Protein AF-A0A8T4U208-F1 (afdb_monomer_lite)

Secondary structure (DSSP, 8-state):
----------THHHHHHHHHHHHHHHHHHHHHHHHHHHHH-----PBPTTSB-SSGGGBTTS-EETTEEPPBPTT-B-SSGGGBTTS-B-TTT-BB--TT-B-SSGGGSSSS-EETTTTEE---BPTT-B-SSGGGB-TT--EEEETTEEEE-

Sequence (153 aa):
MVKKEKKDLGPRCNQVKFYLVALVLVVAVIAVFSMYLGTTYTGFTLKTPGESCFKDKQCNSGVCLNSHCTGLGLGVKCSSNTDCEIGRCSREDLICGGKFAKCSTDNECLSGDCDSKLRMCRGNLQSGAECSEDVECRAGLKCTTTTYGSYCN

Foldseek 3Di:
DDDDDDPPPDPVVVVVVVVVVVVVVVVVVVVVVCVVVVVVPPPLPQDFFQDFADALRNHPCSDQDPRTHAAPDFFAAAPALRRHNLSAAEPPSNTRDAQFAAAPALVRYPLSDQDNVSSGAAADFEFFDADDFQSNHHPPWTFDQDPVHTTTD

Radius of gyration: 32.9 Å; chains: 1; bounding box: 64×41×116 Å

pLDDT: mean 71.86, std 13.23, range [34.94, 93.56]

Structure (mmCIF, N/CA/C/O backbone):
data_AF-A0A8T4U208-F1
#
_entry.id   AF-A0A8T4U208-F1
#
loop_
_atom_site.group_PDB
_atom_site.id
_atom_site.type_symbol
_atom_site.label_atom_id
_atom_site.label_alt_id
_atom_site.label_comp_id
_atom_site.label_asym_id
_atom_site.label_entity_id
_atom_site.label_seq_id
_atom_site.pdbx_PDB_ins_code
_atom_site.Cartn_x
_atom_site.Cartn_y
_atom_site.Cartn_z
_atom_site.occupancy
_atom_site.B_iso_or_equiv
_atom_site.auth_seq_id
_atom_site.auth_comp_id
_atom_site.auth_asym_id
_atom_site.auth_atom_id
_atom_site.pdbx_PDB_model_num
ATOM 1 N N . MET A 1 1 ? -46.356 24.059 86.425 1.00 34.94 1 MET A N 1
ATOM 2 C CA . MET A 1 1 ? -46.697 24.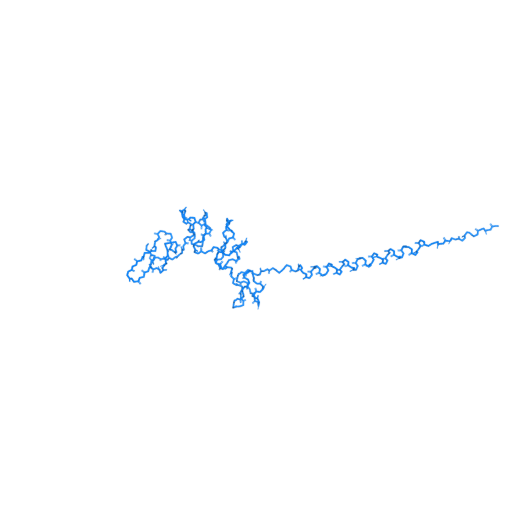597 85.089 1.00 34.94 1 MET A CA 1
ATOM 3 C C . MET A 1 1 ? -45.749 23.980 84.068 1.00 34.94 1 MET A C 1
ATOM 5 O O . MET A 1 1 ? -44.570 24.290 84.108 1.00 34.94 1 MET A O 1
ATOM 9 N N . VAL A 1 2 ? -46.223 23.069 83.212 1.00 36.88 2 VAL A N 1
ATOM 10 C CA . VAL A 1 2 ? -45.414 22.464 82.136 1.00 36.88 2 VAL A CA 1
ATOM 11 C C . VAL A 1 2 ? -46.090 22.804 80.811 1.00 36.88 2 VAL A C 1
ATOM 13 O O . VAL A 1 2 ? -47.135 22.244 80.487 1.00 36.88 2 VAL A O 1
ATOM 16 N N . LYS A 1 3 ? -45.529 23.758 80.061 1.00 41.28 3 LYS A N 1
ATOM 17 C CA . LYS A 1 3 ? -45.934 24.027 78.675 1.00 41.28 3 LYS A CA 1
ATOM 18 C C . LYS A 1 3 ? -45.245 22.994 77.779 1.00 41.28 3 LYS A C 1
ATOM 20 O O . LYS A 1 3 ? -44.036 23.052 77.594 1.00 41.28 3 LYS A O 1
ATOM 25 N N . LYS A 1 4 ? -46.010 22.037 77.246 1.00 46.81 4 LYS A N 1
ATOM 26 C CA . LYS A 1 4 ? -45.581 21.206 76.111 1.00 46.81 4 LYS A CA 1
ATOM 27 C C . LYS A 1 4 ? -45.729 22.041 74.841 1.00 46.81 4 LYS A C 1
ATOM 29 O O . LYS A 1 4 ? -46.852 22.270 74.399 1.00 46.81 4 LYS A O 1
ATOM 34 N N . GLU A 1 5 ? -44.620 22.482 74.258 1.00 44.78 5 GLU A N 1
ATOM 35 C CA . GLU A 1 5 ? -44.632 22.963 72.877 1.00 44.78 5 GLU A CA 1
ATOM 36 C C . GLU A 1 5 ? -44.817 21.772 71.932 1.00 44.78 5 GLU A C 1
ATOM 38 O O . GLU A 1 5 ? -44.011 20.838 71.900 1.00 44.78 5 GLU A O 1
ATOM 43 N N . LYS A 1 6 ? -45.921 21.788 71.181 1.00 46.22 6 LYS A N 1
ATOM 44 C CA . LYS A 1 6 ? -46.126 20.905 70.036 1.00 46.22 6 LYS A CA 1
ATOM 45 C C . LYS A 1 6 ? -45.179 21.365 68.930 1.00 46.22 6 LYS A C 1
ATOM 47 O O . LYS A 1 6 ? -45.269 22.492 68.460 1.00 46.22 6 LYS A O 1
ATOM 52 N N . LYS A 1 7 ? -44.260 20.489 68.530 1.00 43.25 7 LYS A N 1
ATOM 53 C CA . LYS A 1 7 ? -43.375 20.707 67.385 1.00 43.25 7 LYS A CA 1
ATOM 54 C C . LYS A 1 7 ? -44.188 20.434 66.117 1.00 43.25 7 LYS A C 1
ATOM 56 O O . LYS A 1 7 ? -44.291 19.287 65.688 1.00 43.25 7 LYS A O 1
ATOM 61 N N . ASP A 1 8 ? -44.811 21.472 65.567 1.00 44.38 8 ASP A N 1
ATOM 62 C CA . ASP A 1 8 ? -45.449 21.427 64.251 1.00 44.38 8 ASP A CA 1
ATOM 63 C C . ASP A 1 8 ? -44.380 21.166 63.181 1.00 44.38 8 ASP A C 1
ATOM 65 O O . ASP A 1 8 ? -43.653 22.055 62.730 1.00 44.38 8 ASP A O 1
ATOM 69 N N . LEU A 1 9 ? -44.243 19.894 62.804 1.00 44.94 9 LEU A N 1
ATOM 70 C CA . LEU A 1 9 ? -43.385 19.443 61.717 1.00 44.94 9 LEU A CA 1
ATOM 71 C C . LEU A 1 9 ? -44.090 19.771 60.391 1.00 44.94 9 LEU A C 1
ATOM 73 O O . LEU A 1 9 ? -44.759 18.938 59.787 1.00 44.94 9 LEU A O 1
ATOM 77 N N . GLY A 1 10 ? -43.986 21.039 59.991 1.00 47.38 10 GLY A N 1
ATOM 78 C CA . GLY A 1 10 ? -44.601 21.587 58.785 1.00 47.38 10 GLY A CA 1
ATOM 79 C C . GLY A 1 10 ? -44.133 20.944 57.460 1.00 47.38 10 GLY A C 1
ATOM 80 O O . GLY A 1 10 ? -43.248 20.082 57.440 1.00 47.38 10 GLY A O 1
ATOM 81 N N . PRO A 1 11 ? -44.672 21.410 56.313 1.00 49.06 11 PRO A N 1
ATOM 82 C CA . PRO A 1 11 ? -44.645 20.767 54.980 1.00 49.06 11 PRO A CA 1
ATOM 83 C C . PRO A 1 11 ? -43.254 20.525 54.355 1.00 49.06 11 PRO A C 1
ATOM 85 O O . PRO A 1 11 ? -43.134 19.959 53.268 1.00 49.06 11 PRO A O 1
ATOM 88 N N . ARG A 1 12 ? -42.180 20.908 55.051 1.00 49.19 12 ARG A N 1
ATOM 89 C CA . ARG A 1 12 ? -40.783 20.719 54.644 1.00 49.19 12 ARG A CA 1
ATOM 90 C C . ARG A 1 12 ? -40.355 19.250 54.594 1.00 49.19 12 ARG A C 1
ATOM 92 O O . ARG A 1 12 ? -39.480 18.915 53.805 1.00 49.19 12 ARG A O 1
ATOM 99 N N . CYS A 1 13 ? -40.990 18.361 55.364 1.00 49.66 13 CYS A N 1
ATOM 100 C CA . CYS A 1 13 ? -40.696 16.922 55.303 1.00 49.66 13 CYS A CA 1
ATOM 101 C C . CYS A 1 13 ? -41.160 16.287 53.974 1.00 49.66 13 CYS A C 1
ATOM 103 O O . CYS A 1 13 ? -40.526 15.359 53.476 1.00 49.66 13 CYS A O 1
ATOM 105 N N . ASN A 1 14 ? -42.224 16.821 53.360 1.00 55.75 14 ASN A N 1
ATOM 106 C CA . ASN A 1 14 ? -42.743 16.321 52.084 1.00 55.75 14 ASN A CA 1
ATOM 107 C C . ASN A 1 14 ? -41.911 16.814 50.887 1.00 55.75 14 ASN A C 1
ATOM 109 O O . ASN A 1 14 ? -41.668 16.063 49.949 1.00 55.75 14 ASN A O 1
ATOM 113 N N . GLN A 1 15 ? -41.394 18.046 50.967 1.00 57.66 15 GLN A N 1
ATOM 114 C CA . GLN A 1 15 ? -40.472 18.612 49.976 1.00 57.66 15 GLN A CA 1
ATOM 115 C C . GLN A 1 15 ? -39.189 17.777 49.849 1.00 57.66 15 GLN A C 1
ATOM 117 O O . GLN A 1 15 ? -38.816 17.395 48.746 1.00 57.66 15 GLN A O 1
ATOM 122 N N . VAL A 1 16 ? -38.552 17.404 50.966 1.00 66.88 16 VAL A N 1
ATOM 123 C CA . VAL A 1 16 ? -37.316 16.592 50.946 1.00 66.88 16 VAL A CA 1
ATOM 124 C C . VAL A 1 16 ? -37.548 15.207 50.327 1.00 66.88 16 VAL A C 1
ATOM 126 O O . VAL A 1 16 ? -36.713 14.730 49.562 1.00 66.88 16 VAL A O 1
ATOM 129 N N . LYS A 1 17 ? -38.704 14.580 50.592 1.00 69.88 17 LYS A N 1
ATOM 130 C CA . LYS A 1 17 ? -39.083 13.306 49.957 1.00 69.88 17 LYS A CA 1
ATOM 131 C C . LYS A 1 17 ? -39.285 13.459 48.449 1.00 69.88 17 LYS A C 1
ATOM 133 O O . LYS A 1 17 ? -38.849 12.598 47.693 1.00 69.88 17 LYS A O 1
ATOM 138 N N . PHE A 1 18 ? -39.888 14.564 48.014 1.00 71.75 18 PHE A N 1
ATOM 139 C CA . PHE A 1 18 ? -40.101 14.856 46.598 1.00 71.75 18 PHE A CA 1
ATOM 140 C C . PHE A 1 18 ? -38.775 15.067 45.850 1.00 71.75 18 PHE A C 1
ATOM 142 O O . PHE A 1 18 ? -38.582 14.497 44.779 1.00 71.75 18 PHE A O 1
ATOM 149 N N . TYR A 1 19 ? -37.827 15.798 46.449 1.00 74.44 19 TYR A N 1
ATOM 150 C CA . TYR A 1 19 ? -36.483 15.977 45.887 1.00 74.44 19 TYR A CA 1
ATOM 151 C C . TYR A 1 19 ? -35.700 14.665 45.798 1.00 74.44 19 TYR A C 1
ATOM 153 O O . TYR A 1 19 ? -35.043 14.423 44.791 1.00 74.44 19 TYR A O 1
ATOM 161 N N . LEU A 1 20 ? -35.799 13.794 46.807 1.00 76.00 20 LEU A N 1
ATOM 162 C CA . LEU A 1 20 ? -35.173 12.469 46.775 1.00 76.00 20 LEU A CA 1
ATOM 163 C C . LEU A 1 20 ? -35.730 11.599 45.642 1.00 76.00 20 LEU A C 1
ATOM 165 O O . LEU A 1 20 ? -34.957 10.995 44.906 1.00 76.00 20 LEU A O 1
ATOM 169 N N . VAL A 1 21 ? -37.052 11.573 45.458 1.00 79.31 21 VAL A N 1
ATOM 170 C CA . VAL A 1 21 ? -37.691 10.813 44.369 1.00 79.31 21 VAL A CA 1
ATOM 171 C C . VAL A 1 21 ? -37.319 11.384 43.000 1.00 79.31 21 VAL A C 1
ATOM 173 O O . VAL A 1 21 ? -36.972 10.627 42.096 1.00 79.31 21 VAL A O 1
ATOM 176 N N . ALA A 1 22 ? -37.326 12.710 42.848 1.00 78.25 22 ALA A N 1
ATOM 177 C CA . ALA A 1 22 ? -36.909 13.364 41.612 1.00 78.25 22 ALA A CA 1
ATOM 178 C C . ALA A 1 22 ? -35.437 13.071 41.279 1.00 78.25 22 ALA A C 1
ATOM 180 O O . ALA A 1 22 ? -35.115 12.780 40.131 1.00 78.25 22 ALA A O 1
ATOM 181 N N . LEU A 1 23 ? -34.551 13.074 42.279 1.00 79.25 23 LEU A N 1
ATOM 182 C CA . LEU A 1 23 ? -33.135 12.762 42.095 1.00 79.25 23 LEU A CA 1
ATOM 183 C C . LEU A 1 23 ? -32.922 11.298 41.685 1.00 79.25 23 LEU A C 1
ATOM 185 O O . LEU A 1 23 ? -32.148 11.035 40.770 1.00 79.25 23 LEU A O 1
ATOM 189 N N . VAL A 1 24 ? -33.658 10.356 42.283 1.00 81.00 24 VAL A N 1
ATOM 190 C CA . VAL A 1 24 ? -33.635 8.938 41.876 1.00 81.00 24 VAL A CA 1
ATOM 191 C C . VAL A 1 24 ? -34.106 8.767 40.428 1.00 81.00 24 VAL A C 1
ATOM 193 O O . VAL A 1 24 ? -33.482 8.030 39.667 1.00 81.00 24 VAL A O 1
ATOM 196 N N . LEU A 1 25 ? -35.160 9.478 40.018 1.00 80.56 25 LEU A N 1
ATOM 197 C CA . LEU A 1 25 ? -35.663 9.435 38.642 1.00 80.56 25 LEU A CA 1
ATOM 198 C C . LEU A 1 25 ? -34.673 10.037 37.642 1.00 80.56 25 LEU A C 1
ATOM 200 O O . LEU A 1 25 ? -34.442 9.449 36.590 1.00 80.56 25 LEU A O 1
ATOM 204 N N . VAL A 1 26 ? -34.047 11.168 37.972 1.00 82.62 26 VAL A N 1
ATOM 205 C CA . VAL A 1 26 ? -33.025 11.793 37.120 1.00 82.62 26 VAL A CA 1
ATOM 206 C C . VAL A 1 26 ? -31.816 10.870 36.964 1.00 82.62 26 VAL A C 1
ATOM 208 O O . VAL A 1 26 ? -31.356 10.663 35.846 1.00 82.62 26 VAL A O 1
ATOM 211 N N . VAL A 1 27 ? -31.346 10.244 38.047 1.00 77.31 27 VAL A N 1
ATOM 212 C CA . VAL A 1 27 ? -30.249 9.263 37.991 1.00 77.31 27 VAL A CA 1
ATOM 213 C C . VAL A 1 27 ? -30.632 8.048 37.141 1.00 77.31 27 VAL A C 1
ATOM 215 O O . VAL A 1 27 ? -29.827 7.604 36.324 1.00 77.31 27 VAL A O 1
ATOM 218 N N . ALA A 1 28 ? -31.863 7.542 37.263 1.00 75.94 28 ALA A N 1
ATOM 219 C CA . ALA A 1 28 ? -32.348 6.430 36.447 1.00 75.94 28 ALA A CA 1
ATOM 220 C C . ALA A 1 28 ? -32.428 6.796 34.954 1.00 75.94 28 ALA A C 1
ATOM 222 O O . ALA A 1 28 ? -31.976 6.026 34.110 1.00 75.94 28 ALA A O 1
ATOM 223 N N . VAL A 1 29 ? -32.936 7.986 34.617 1.00 81.38 29 VAL A N 1
ATOM 224 C CA . VAL A 1 29 ? -33.004 8.472 33.229 1.00 81.38 29 VAL A CA 1
ATOM 225 C C . VAL A 1 29 ? -31.607 8.684 32.649 1.00 81.38 29 VAL A C 1
ATOM 227 O O . VAL A 1 29 ? -31.360 8.276 31.518 1.00 81.38 29 VAL A O 1
ATOM 230 N N . ILE A 1 30 ? -30.672 9.249 33.419 1.00 77.19 30 ILE A N 1
ATOM 231 C CA . ILE A 1 30 ? -29.275 9.416 32.992 1.00 77.19 30 ILE A CA 1
ATOM 232 C C . ILE A 1 30 ? -28.621 8.051 32.761 1.00 77.19 30 ILE A C 1
ATOM 234 O O . ILE A 1 30 ? -27.940 7.878 31.753 1.00 77.19 30 ILE A O 1
ATOM 238 N N . ALA A 1 31 ? -28.849 7.067 33.635 1.00 71.06 31 ALA A N 1
ATOM 239 C CA . ALA A 1 31 ? -28.306 5.718 33.478 1.00 71.06 31 ALA A CA 1
ATOM 240 C C . ALA A 1 31 ? -28.854 5.025 32.222 1.00 71.06 31 ALA A C 1
ATOM 242 O O . ALA A 1 31 ? -28.085 4.471 31.441 1.00 71.06 31 ALA A O 1
ATOM 243 N N . VAL A 1 32 ? -30.164 5.121 31.983 1.00 73.50 32 VAL A N 1
ATOM 244 C CA . VAL A 1 32 ? -30.813 4.577 30.783 1.00 73.50 32 VAL A CA 1
ATOM 245 C C . VAL A 1 32 ? -30.300 5.280 29.524 1.00 73.50 32 VAL A C 1
ATOM 247 O O . VAL A 1 32 ? -29.915 4.614 28.569 1.00 73.50 32 VAL A O 1
ATOM 250 N N . PHE A 1 33 ? -30.207 6.611 29.522 1.00 71.06 33 PHE A N 1
ATOM 251 C CA . PHE A 1 33 ? -29.673 7.380 28.394 1.00 71.06 33 PHE A CA 1
ATOM 252 C C . PHE A 1 33 ? -28.192 7.066 28.126 1.00 71.06 33 PHE A C 1
ATOM 254 O O . PHE A 1 33 ? -27.785 6.935 26.974 1.00 71.06 33 PHE A O 1
ATOM 261 N N . SER A 1 34 ? -27.403 6.850 29.182 1.00 66.88 34 SER A N 1
ATOM 262 C CA . SER A 1 34 ? -26.002 6.419 29.094 1.00 66.88 34 SER A CA 1
ATOM 263 C C . SER A 1 34 ? -25.870 4.990 28.568 1.00 66.88 34 SER A C 1
ATOM 265 O O . SER A 1 34 ? -24.930 4.707 27.835 1.00 66.88 34 SER A O 1
ATOM 267 N N . MET A 1 35 ? -26.814 4.096 28.880 1.00 62.44 35 MET A N 1
ATOM 268 C CA . MET A 1 35 ? -26.884 2.763 28.272 1.00 62.44 35 MET A CA 1
ATOM 269 C C . MET A 1 35 ? -27.243 2.846 26.783 1.00 62.44 35 MET A C 1
ATOM 271 O O . MET A 1 35 ? -26.581 2.201 25.976 1.00 62.44 35 MET A O 1
ATOM 275 N N . TYR A 1 36 ? -28.217 3.680 26.398 1.00 60.81 36 TYR A N 1
ATOM 276 C CA . TYR A 1 36 ? -28.577 3.888 24.989 1.00 60.81 36 TYR A CA 1
ATOM 277 C C . TYR A 1 36 ? -27.420 4.489 24.179 1.00 60.81 36 TYR A C 1
ATOM 279 O O . TYR A 1 36 ? -27.080 3.968 23.117 1.00 60.81 36 TYR A O 1
ATOM 287 N N . LEU A 1 37 ? -26.744 5.514 24.705 1.00 56.84 37 LEU A N 1
ATOM 288 C CA . LEU A 1 37 ? -25.527 6.054 24.093 1.00 56.84 37 LEU A CA 1
ATOM 289 C C . LEU A 1 37 ? -24.398 5.012 24.089 1.00 56.84 37 LEU A C 1
ATOM 291 O O . LEU A 1 37 ? -23.765 4.794 23.059 1.00 56.84 37 LEU A O 1
ATOM 295 N N . GLY A 1 38 ? -24.187 4.295 25.193 1.00 49.31 38 GLY A N 1
ATOM 296 C CA . GLY A 1 38 ? -23.170 3.249 25.313 1.00 49.31 38 GLY A CA 1
ATOM 297 C C . GLY A 1 38 ? -23.324 2.132 24.278 1.00 49.31 38 GLY A C 1
ATOM 298 O O . GLY A 1 38 ? -22.325 1.669 23.734 1.00 49.31 38 GLY A O 1
ATOM 299 N N . THR A 1 39 ? -24.559 1.758 23.923 1.00 48.03 39 THR A N 1
ATOM 300 C CA . THR A 1 39 ? -24.820 0.761 22.867 1.00 48.03 39 THR A CA 1
ATOM 301 C C . THR A 1 39 ? -24.508 1.249 21.453 1.00 48.03 39 THR A C 1
ATOM 303 O O . THR A 1 39 ? -24.213 0.432 20.587 1.00 48.03 39 THR A O 1
ATOM 306 N N . THR A 1 40 ? -24.513 2.562 21.206 1.00 48.34 40 THR A N 1
ATOM 307 C CA . THR A 1 40 ? -24.078 3.137 19.918 1.00 48.34 40 THR A CA 1
ATOM 308 C C . THR A 1 40 ? -22.576 3.426 19.858 1.00 48.34 40 THR A C 1
ATOM 310 O O . THR A 1 40 ? -22.026 3.560 18.769 1.00 48.34 40 THR A O 1
ATOM 313 N N . TYR A 1 41 ? -21.905 3.476 21.014 1.00 47.06 41 TYR A N 1
ATOM 314 C CA . TYR A 1 41 ? -20.471 3.751 21.158 1.00 47.06 41 TYR A CA 1
ATOM 315 C C . TYR A 1 41 ? -19.649 2.510 21.525 1.00 47.06 41 TYR A C 1
ATOM 317 O O . TYR A 1 41 ? -18.526 2.639 22.018 1.00 47.06 41 TYR A O 1
ATOM 325 N N . THR A 1 42 ? -20.131 1.297 21.237 1.00 46.53 42 THR A N 1
ATOM 326 C CA . THR A 1 42 ? -19.181 0.202 21.028 1.00 46.53 42 THR A CA 1
ATOM 327 C C . THR A 1 42 ? -18.407 0.574 19.776 1.00 46.53 42 THR A C 1
ATOM 329 O O . THR A 1 42 ? -18.886 0.350 18.664 1.00 46.53 42 THR A O 1
ATOM 332 N N . GLY A 1 43 ? -17.262 1.234 19.959 1.00 48.91 43 GLY A N 1
ATOM 333 C CA . GLY A 1 43 ? -16.287 1.439 18.907 1.00 48.91 43 GLY A CA 1
ATOM 334 C C . GLY A 1 43 ? -16.085 0.086 18.259 1.00 48.91 43 GLY A C 1
ATOM 335 O O . GLY A 1 43 ? -15.538 -0.827 18.873 1.00 48.91 43 GLY A O 1
ATOM 336 N N . PHE A 1 44 ? -16.650 -0.076 17.067 1.00 55.62 44 PHE A N 1
ATOM 337 C CA . PHE A 1 44 ? -16.394 -1.242 16.259 1.00 55.62 44 PHE A CA 1
ATOM 338 C C . PHE A 1 44 ? -14.928 -1.078 15.895 1.00 55.62 44 PHE A C 1
ATO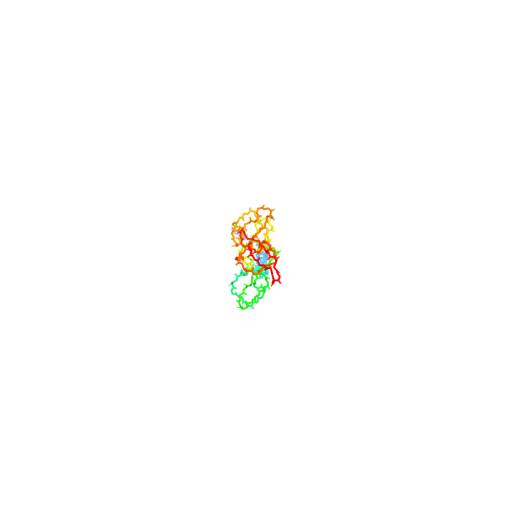M 340 O O . PHE A 1 44 ? -14.595 -0.264 15.035 1.00 55.62 44 PHE A O 1
ATOM 347 N N . THR A 1 45 ? -14.038 -1.724 16.646 1.00 62.38 45 THR A N 1
ATOM 348 C CA . THR A 1 45 ? -12.627 -1.776 16.293 1.00 62.38 45 THR A CA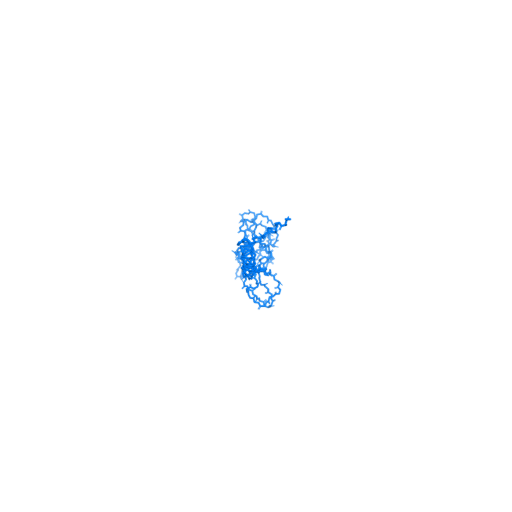 1
ATOM 349 C C . THR A 1 45 ? -12.594 -2.528 14.975 1.00 62.38 45 THR A C 1
ATOM 351 O O . THR A 1 45 ? -12.759 -3.749 14.939 1.00 62.38 45 THR A O 1
ATOM 354 N N . LEU A 1 46 ? -12.558 -1.768 13.881 1.00 73.31 46 LEU A N 1
ATOM 355 C CA . LEU A 1 46 ? -12.543 -2.314 12.539 1.00 73.31 46 LEU A CA 1
ATOM 356 C C . LEU A 1 46 ? -11.269 -3.135 12.416 1.00 73.31 46 LEU A C 1
ATOM 358 O O . LEU A 1 46 ? -10.171 -2.653 12.689 1.00 73.31 46 LEU A O 1
ATOM 362 N N . LYS A 1 47 ? -11.453 -4.400 12.062 1.00 81.75 47 LYS A N 1
ATOM 363 C CA . LYS A 1 47 ? -10.378 -5.364 11.952 1.00 81.75 47 LYS A CA 1
ATOM 364 C C . LYS A 1 47 ? -9.473 -4.997 10.792 1.00 81.75 47 LYS A C 1
ATOM 366 O O . LYS A 1 47 ? -9.933 -4.619 9.709 1.00 81.75 47 LYS A O 1
ATOM 371 N N . THR A 1 48 ? -8.187 -5.113 11.054 1.00 77.00 48 THR A N 1
ATOM 372 C CA . THR A 1 48 ? -7.121 -4.892 10.091 1.00 77.00 48 THR A CA 1
ATOM 373 C C . THR A 1 48 ? -6.976 -6.103 9.160 1.00 77.00 48 THR A C 1
ATOM 375 O O . THR A 1 48 ? -7.473 -7.195 9.449 1.00 77.00 48 THR A O 1
ATOM 378 N N . PRO A 1 49 ? -6.335 -5.932 8.002 1.00 76.12 49 PRO A N 1
ATOM 379 C CA . PRO A 1 49 ? -6.082 -6.985 7.032 1.00 76.12 49 PRO A CA 1
ATOM 380 C C . PRO A 1 49 ? -5.331 -8.159 7.649 1.00 76.12 49 PRO A C 1
ATOM 382 O O . PRO A 1 49 ? -4.397 -7.983 8.427 1.00 76.12 49 PRO A O 1
ATOM 385 N N . GLY A 1 50 ? -5.756 -9.370 7.298 1.00 73.94 50 GLY A N 1
ATOM 386 C CA . GLY A 1 50 ? -5.247 -10.612 7.874 1.00 73.94 50 GLY A CA 1
ATOM 387 C C . GLY A 1 50 ? -5.934 -11.032 9.176 1.00 73.94 50 GLY A C 1
ATOM 388 O O . GLY A 1 50 ? -5.864 -12.208 9.537 1.00 73.94 50 GLY A O 1
ATOM 389 N N . GLU A 1 51 ? -6.668 -10.150 9.861 1.00 80.19 51 GLU A N 1
ATOM 390 C CA . GLU A 1 51 ? -7.450 -10.557 11.030 1.00 80.19 51 GLU A CA 1
ATOM 391 C C . GLU A 1 51 ? -8.672 -11.382 10.630 1.00 80.19 51 GLU A C 1
ATOM 393 O O . GLU A 1 51 ? -9.315 -11.139 9.611 1.00 80.19 51 GLU A O 1
ATOM 398 N N . SER A 1 52 ? -9.013 -12.365 11.462 1.00 86.19 52 SER A N 1
ATOM 399 C CA . SER A 1 52 ? -10.156 -13.243 11.210 1.00 86.19 52 SER A CA 1
ATOM 400 C C . SER A 1 52 ? -11.478 -12.471 11.206 1.00 86.19 52 SER A C 1
ATOM 402 O O . SER A 1 52 ? -11.729 -11.648 12.086 1.00 86.19 52 SER A O 1
ATOM 404 N N . CYS A 1 53 ? -12.375 -12.756 10.270 1.00 88.50 53 CYS A N 1
ATOM 405 C CA . CYS A 1 53 ? -13.676 -12.102 10.146 1.00 88.50 53 CYS A CA 1
ATOM 406 C C . CYS A 1 53 ? -14.781 -13.095 9.778 1.00 88.50 53 CYS A C 1
ATOM 408 O O . CYS A 1 53 ? -14.539 -14.157 9.212 1.00 88.50 53 CYS A O 1
ATOM 410 N N . PHE A 1 54 ? -16.017 -12.722 10.109 1.00 89.69 54 PHE A N 1
ATOM 411 C CA . PHE A 1 54 ? -17.232 -13.458 9.750 1.00 89.69 54 PHE A CA 1
ATOM 412 C C . PHE A 1 54 ? -18.154 -12.640 8.840 1.00 89.69 54 PHE A C 1
ATOM 414 O O . PHE A 1 54 ? -19.025 -13.201 8.180 1.00 89.69 54 PHE A O 1
ATOM 421 N N . LYS A 1 55 ? -18.007 -11.310 8.845 1.00 84.81 55 LYS A N 1
ATOM 422 C CA . LYS A 1 55 ? -18.788 -10.368 8.045 1.00 84.81 55 LYS A CA 1
ATOM 423 C C . LYS A 1 55 ? -17.919 -9.198 7.604 1.00 84.81 55 LYS A C 1
ATOM 425 O O . LYS A 1 55 ? -17.130 -8.682 8.390 1.00 84.81 55 LYS A O 1
ATOM 430 N N . ASP A 1 56 ? -18.195 -8.713 6.405 1.00 82.44 56 ASP A N 1
ATOM 431 C CA . ASP A 1 56 ? -17.599 -7.535 5.767 1.00 82.44 56 ASP A CA 1
ATOM 432 C C . ASP A 1 56 ? -17.526 -6.302 6.669 1.00 82.44 56 ASP A C 1
ATOM 434 O O . ASP A 1 56 ? -16.476 -5.683 6.808 1.00 82.44 56 ASP A O 1
ATOM 438 N N . LYS A 1 57 ? -18.617 -5.998 7.385 1.00 83.69 57 LYS A N 1
ATOM 439 C CA . LYS A 1 57 ? -18.698 -4.850 8.308 1.00 83.69 57 LYS A CA 1
ATOM 440 C C . LYS A 1 57 ? -17.712 -4.911 9.477 1.00 83.69 57 LYS A C 1
ATOM 442 O O . LYS A 1 57 ? -17.587 -3.933 10.204 1.00 83.69 57 LYS A O 1
ATOM 447 N N . GLN A 1 58 ? -17.074 -6.059 9.705 1.00 84.31 58 GLN A N 1
ATOM 448 C CA . GLN A 1 58 ? -16.050 -6.191 10.732 1.00 84.31 58 GLN A CA 1
ATOM 449 C C . GLN A 1 58 ? -14.684 -5.710 10.264 1.00 84.31 58 GLN A C 1
ATOM 451 O O . GLN A 1 58 ? -13.852 -5.439 11.118 1.00 84.31 58 GLN A O 1
ATOM 456 N N . CYS A 1 59 ? -14.458 -5.607 8.957 1.00 83.19 59 CYS A N 1
ATOM 457 C CA . CYS A 1 59 ? -13.175 -5.264 8.364 1.00 83.19 59 CYS A CA 1
ATOM 458 C C . CYS A 1 59 ? -13.110 -3.780 8.030 1.00 83.19 59 CYS A C 1
ATOM 460 O O . CYS A 1 59 ? -14.080 -3.224 7.519 1.00 83.19 59 CYS A O 1
ATOM 462 N N . ASN A 1 60 ? -11.954 -3.152 8.250 1.00 80.50 60 ASN A N 1
ATOM 463 C CA . ASN A 1 60 ? -11.735 -1.751 7.878 1.00 80.50 60 ASN A CA 1
ATOM 464 C C . ASN A 1 60 ? -11.891 -1.526 6.363 1.00 80.50 60 ASN A C 1
ATOM 466 O O . ASN A 1 60 ? -12.405 -0.501 5.927 1.00 80.50 60 ASN A O 1
ATOM 470 N N . SER A 1 61 ? -11.528 -2.531 5.562 1.00 78.56 61 SER A N 1
ATOM 471 C CA . SER A 1 61 ? -11.767 -2.560 4.115 1.00 78.56 61 SER A CA 1
ATOM 472 C C . SER A 1 61 ? -13.230 -2.717 3.712 1.00 78.56 61 SER A C 1
ATOM 474 O O . SER A 1 61 ? -13.573 -2.499 2.554 1.00 78.56 61 SER A O 1
ATOM 476 N N . GLY A 1 62 ? -14.090 -3.132 4.644 1.00 82.31 62 GLY A N 1
ATOM 477 C CA . GLY A 1 62 ? -15.454 -3.542 4.349 1.00 82.31 62 GLY A CA 1
ATOM 478 C C . GLY A 1 62 ? -15.547 -4.865 3.589 1.00 82.31 62 GLY A C 1
ATOM 479 O O . GLY A 1 62 ? -16.608 -5.144 3.045 1.00 82.31 62 GLY A O 1
ATOM 480 N N . VAL A 1 63 ? -14.476 -5.665 3.521 1.00 82.56 63 VAL A N 1
ATOM 481 C CA . VAL A 1 63 ? -14.463 -6.942 2.795 1.00 82.56 63 VAL A CA 1
ATOM 482 C C . VAL A 1 63 ? -13.830 -8.043 3.647 1.00 82.56 63 VAL A C 1
ATOM 484 O O . VAL A 1 63 ? -12.697 -7.933 4.119 1.00 82.56 63 VAL A O 1
ATOM 487 N N . CYS A 1 64 ? -14.584 -9.125 3.829 1.00 87.88 64 CYS A N 1
ATOM 488 C CA . CYS A 1 64 ? -14.182 -10.338 4.522 1.00 87.88 64 CYS A CA 1
ATOM 489 C C . CYS A 1 64 ? -14.081 -11.496 3.522 1.00 87.88 64 CYS A C 1
ATOM 491 O O . CYS A 1 64 ? -15.094 -12.019 3.057 1.00 87.88 64 CYS A O 1
ATOM 493 N N . LEU A 1 65 ? -12.860 -11.927 3.203 1.00 87.31 65 LEU A N 1
ATOM 494 C CA . LEU A 1 65 ? -12.598 -12.982 2.224 1.00 87.31 65 LEU A CA 1
ATOM 495 C C . LEU A 1 65 ? -11.884 -14.159 2.892 1.00 87.31 65 LEU A C 1
ATOM 497 O O . LEU A 1 65 ? -10.920 -13.974 3.627 1.00 87.31 65 LEU A O 1
ATOM 501 N N . ASN A 1 66 ? -12.343 -15.388 2.641 1.00 86.69 66 ASN A N 1
ATOM 502 C CA . ASN A 1 66 ? -11.771 -16.605 3.239 1.00 86.69 66 ASN A CA 1
ATOM 503 C C . ASN A 1 66 ? -11.659 -16.546 4.776 1.00 86.69 66 ASN A C 1
ATOM 505 O O . ASN A 1 66 ? -10.691 -17.035 5.347 1.00 86.69 66 ASN A O 1
ATOM 509 N N . SER A 1 67 ? -12.638 -15.927 5.446 1.00 87.81 67 SER A N 1
ATOM 510 C CA . SER A 1 67 ? -12.636 -15.699 6.900 1.00 87.81 67 SER A CA 1
ATOM 511 C C . SER A 1 67 ? -11.528 -14.774 7.416 1.00 87.81 67 SER A C 1
ATOM 513 O O . SER A 1 67 ? -11.282 -14.755 8.620 1.00 87.81 67 SER A O 1
ATOM 515 N N . HIS A 1 68 ? -10.902 -13.973 6.550 1.00 87.19 68 HIS A N 1
ATOM 516 C CA . HIS A 1 68 ? -9.942 -12.935 6.922 1.00 87.19 68 HIS A CA 1
ATOM 517 C C . HIS A 1 68 ? -10.278 -11.596 6.261 1.00 87.19 68 HIS A C 1
ATOM 519 O O . HIS A 1 68 ? -10.789 -11.533 5.143 1.00 87.19 68 HIS A O 1
ATOM 525 N N . CYS A 1 69 ? -10.017 -10.501 6.967 1.00 83.88 69 CYS A N 1
ATOM 526 C CA . CYS A 1 69 ? -10.187 -9.174 6.403 1.00 83.88 69 CYS A CA 1
ATOM 527 C C . CYS A 1 69 ? -9.165 -8.957 5.296 1.00 83.88 69 CYS A C 1
ATOM 529 O O . CYS A 1 69 ? -7.972 -9.203 5.491 1.00 83.88 69 CYS A O 1
ATOM 531 N N . THR A 1 70 ? -9.620 -8.479 4.143 1.00 82.00 70 THR A N 1
ATOM 532 C CA . THR A 1 70 ? -8.707 -7.985 3.109 1.00 82.00 70 THR A CA 1
ATOM 533 C C . THR A 1 70 ? -8.300 -6.562 3.455 1.00 82.00 70 THR A C 1
ATOM 535 O O . THR A 1 70 ? -8.972 -5.897 4.247 1.00 82.00 70 THR A O 1
ATOM 538 N N . GLY A 1 71 ? -7.199 -6.075 2.894 1.00 76.81 71 GLY A N 1
ATOM 539 C CA . GLY A 1 71 ? -6.878 -4.659 3.024 1.00 76.81 71 GLY A CA 1
ATOM 540 C C . GLY A 1 71 ? -7.565 -3.793 1.999 1.00 76.81 71 GLY A C 1
ATOM 541 O O . GLY A 1 71 ? -8.202 -4.272 1.064 1.00 76.81 71 GLY A O 1
ATOM 542 N N . LEU A 1 72 ? -7.482 -2.493 2.242 1.00 76.31 72 LEU A N 1
ATOM 543 C CA . LEU A 1 72 ? -7.929 -1.478 1.311 1.00 76.31 72 LEU A CA 1
ATOM 544 C C . LEU A 1 72 ? -7.086 -1.570 0.034 1.00 76.31 72 LEU A C 1
ATOM 546 O O . LEU A 1 72 ? -5.858 -1.712 0.095 1.00 76.31 72 LEU A O 1
ATOM 550 N N . GLY A 1 73 ? -7.768 -1.475 -1.106 1.00 66.12 73 GLY A N 1
ATOM 551 C CA . GLY A 1 73 ? -7.137 -1.466 -2.419 1.00 66.12 73 GLY A CA 1
ATOM 552 C C . GLY A 1 73 ? -6.309 -0.203 -2.674 1.00 66.12 73 GLY A C 1
ATOM 553 O O . GLY A 1 73 ? -6.303 0.754 -1.895 1.00 66.12 73 GLY A O 1
ATOM 554 N N . LEU A 1 74 ? -5.609 -0.198 -3.806 1.00 64.62 74 LEU A N 1
ATOM 555 C CA . LEU A 1 74 ? -4.765 0.916 -4.242 1.00 64.62 74 LEU A CA 1
ATOM 556 C C . LEU A 1 74 ? -5.538 2.239 -4.316 1.00 64.62 74 LEU A C 1
ATOM 558 O O . LEU A 1 74 ? -6.660 2.284 -4.817 1.00 64.62 74 LEU A O 1
ATOM 562 N N . GLY A 1 75 ? -4.918 3.328 -3.853 1.00 60.16 75 GLY A N 1
ATOM 563 C CA . GLY A 1 75 ? -5.474 4.683 -3.964 1.00 60.16 75 GLY A CA 1
ATOM 564 C C . GLY A 1 75 ? -6.610 5.000 -2.985 1.00 60.16 75 GLY A C 1
ATOM 565 O O . GLY A 1 75 ? -7.144 6.108 -3.004 1.00 60.16 75 GLY A O 1
ATOM 566 N N . VAL A 1 76 ? -6.972 4.061 -2.108 1.00 72.62 76 VAL A N 1
ATOM 567 C CA . VAL A 1 76 ? -7.970 4.283 -1.056 1.00 72.62 76 VAL A CA 1
ATOM 568 C C . VAL A 1 76 ? -7.320 4.958 0.145 1.00 72.62 76 VAL A C 1
ATOM 570 O O . VAL A 1 76 ? -6.187 4.637 0.487 1.00 72.62 76 VAL A O 1
ATOM 573 N N . LYS A 1 77 ? -8.023 5.884 0.807 1.00 76.50 77 LYS A N 1
ATOM 574 C CA . LYS A 1 77 ? -7.488 6.542 2.004 1.00 76.50 77 LYS A CA 1
ATOM 575 C C . LYS A 1 77 ? -7.230 5.549 3.136 1.00 76.50 77 LYS A C 1
ATOM 577 O O . LYS A 1 77 ? -8.088 4.726 3.431 1.00 76.50 77 LYS A O 1
ATOM 582 N N . CYS A 1 78 ? -6.096 5.690 3.804 1.00 78.38 78 CYS A N 1
ATOM 583 C CA . CYS A 1 78 ? -5.669 4.886 4.941 1.00 78.38 78 CYS A CA 1
ATOM 584 C C . CYS A 1 78 ? -5.201 5.768 6.094 1.00 78.38 78 CYS A C 1
ATOM 586 O O . CYS A 1 78 ? -4.765 6.901 5.900 1.00 78.38 78 CYS A O 1
ATOM 588 N N . SER A 1 79 ? -5.274 5.220 7.303 1.00 81.12 79 SER A N 1
ATOM 589 C CA . SER A 1 79 ? -4.774 5.861 8.523 1.00 81.12 79 SER A CA 1
ATOM 590 C C . SER A 1 79 ? -3.470 5.220 8.995 1.00 81.12 79 SER A C 1
ATOM 592 O O . SER A 1 79 ? -2.706 5.818 9.750 1.00 81.12 79 SER A O 1
ATOM 594 N N . SER A 1 80 ? -3.212 3.986 8.566 1.00 75.31 80 SER A N 1
ATOM 595 C CA . SER A 1 80 ? -2.068 3.183 8.962 1.00 75.31 80 SER A CA 1
ATOM 596 C C . SER A 1 80 ? -1.653 2.226 7.849 1.00 75.31 80 SER A C 1
ATOM 598 O O . SER A 1 80 ? -2.457 1.829 7.008 1.00 75.31 80 SER A O 1
ATOM 600 N N . ASN A 1 81 ? -0.386 1.807 7.875 1.00 70.06 81 ASN A N 1
ATOM 601 C CA . ASN A 1 81 ? 0.142 0.783 6.971 1.00 70.06 81 ASN A CA 1
ATOM 602 C C . ASN A 1 81 ? -0.689 -0.497 6.995 1.00 70.06 81 ASN A C 1
ATOM 604 O O . ASN A 1 81 ? -0.884 -1.114 5.953 1.00 70.06 81 ASN A O 1
ATOM 608 N N . THR A 1 82 ? -1.188 -0.870 8.174 1.00 69.50 82 THR A N 1
ATOM 609 C CA . THR A 1 82 ? -2.000 -2.067 8.330 1.00 69.50 82 THR A CA 1
ATOM 610 C C . THR A 1 82 ? -3.291 -1.967 7.548 1.00 69.50 82 THR A C 1
ATOM 612 O O . THR A 1 82 ? -3.711 -2.988 7.067 1.00 69.50 82 THR A O 1
ATOM 615 N N . ASP A 1 83 ? -3.880 -0.797 7.302 1.00 73.44 83 ASP A N 1
ATOM 616 C CA . ASP A 1 83 ? -5.173 -0.711 6.600 1.00 73.44 83 ASP A CA 1
ATOM 617 C C . ASP A 1 83 ? -5.131 -1.213 5.148 1.00 73.44 83 ASP A C 1
ATOM 619 O O . ASP A 1 83 ? -6.161 -1.565 4.574 1.00 73.44 83 ASP A O 1
ATOM 623 N N . CYS A 1 84 ? -3.946 -1.249 4.549 1.00 74.44 84 CYS A N 1
ATOM 624 C CA . CYS A 1 84 ? -3.751 -1.493 3.131 1.00 74.44 84 CYS A CA 1
ATOM 625 C C . CYS A 1 84 ? -3.493 -2.965 2.837 1.00 74.44 84 CYS A C 1
ATOM 627 O O . CYS A 1 84 ? -2.771 -3.630 3.573 1.00 74.44 84 CYS A O 1
ATOM 629 N N . GLU A 1 85 ? -4.009 -3.461 1.711 1.00 71.75 85 GLU A N 1
ATOM 630 C CA . GLU A 1 85 ? -3.846 -4.870 1.305 1.00 71.75 85 GLU A CA 1
ATOM 631 C C . GLU A 1 85 ? -2.374 -5.271 1.186 1.00 71.75 85 GLU A C 1
ATOM 633 O O . GLU A 1 85 ? -1.980 -6.393 1.485 1.00 71.75 85 GLU A O 1
ATOM 638 N N . ILE A 1 86 ? -1.550 -4.295 0.825 1.00 64.75 86 ILE A N 1
ATOM 639 C CA . ILE A 1 86 ? -0.118 -4.440 0.591 1.00 64.75 86 ILE A CA 1
ATOM 640 C C . ILE A 1 86 ? 0.697 -3.928 1.794 1.00 64.75 86 ILE A C 1
ATOM 642 O O . ILE A 1 86 ? 1.922 -3.909 1.760 1.00 64.75 86 ILE A O 1
ATOM 646 N N . GLY A 1 87 ? 0.038 -3.516 2.884 1.00 63.06 87 GLY A N 1
ATOM 647 C CA . GLY A 1 87 ? 0.698 -3.150 4.139 1.00 63.06 87 GLY A CA 1
ATOM 64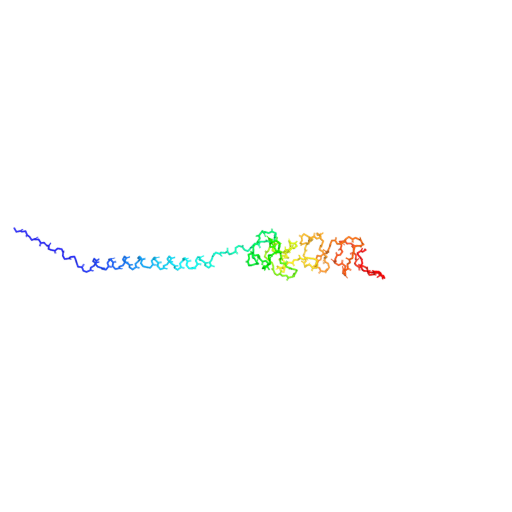8 C C . GLY A 1 87 ? 1.410 -1.791 4.132 1.00 63.06 87 GLY A C 1
ATOM 649 O O . GLY A 1 87 ? 2.343 -1.584 4.912 1.00 63.06 87 GLY A O 1
ATOM 650 N N . ARG A 1 88 ? 1.038 -0.863 3.241 1.00 70.81 88 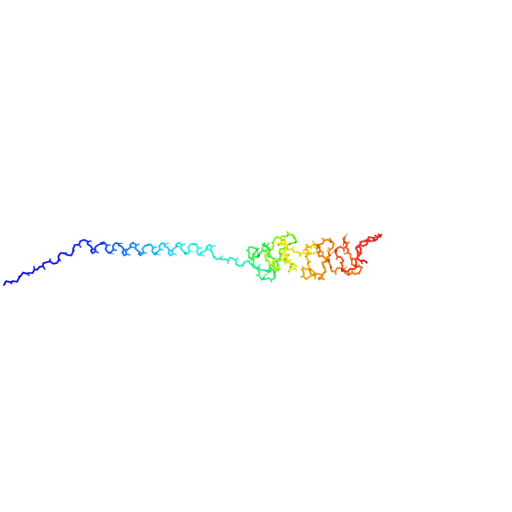ARG A N 1
ATOM 651 C CA . ARG A 1 88 ? 1.692 0.448 3.101 1.00 70.81 88 ARG A CA 1
ATOM 652 C C . ARG A 1 88 ? 0.697 1.580 2.889 1.00 70.81 88 ARG A C 1
ATOM 654 O O . ARG A 1 88 ? -0.009 1.613 1.889 1.00 70.81 88 ARG A O 1
ATOM 661 N N . CYS A 1 89 ? 0.723 2.545 3.797 1.00 73.56 89 CYS A N 1
ATOM 662 C CA . CYS A 1 89 ? -0.026 3.786 3.722 1.00 73.56 89 CYS A CA 1
ATOM 663 C C . CYS A 1 89 ? 0.943 4.947 3.479 1.00 73.56 89 CYS A C 1
ATOM 665 O O . CYS A 1 89 ? 1.914 5.108 4.223 1.00 73.56 89 CYS A O 1
ATOM 667 N N . SER A 1 90 ? 0.709 5.741 2.432 1.00 68.06 90 SER A N 1
ATOM 668 C CA . SER A 1 90 ? 1.521 6.929 2.150 1.00 68.06 90 SER A CA 1
ATOM 669 C C . SER A 1 90 ? 1.386 7.945 3.288 1.00 68.06 90 SER A C 1
ATOM 671 O O . SER A 1 90 ? 0.279 8.214 3.750 1.00 68.06 90 SER A O 1
ATOM 673 N N . ARG A 1 91 ? 2.503 8.530 3.742 1.00 62.50 91 ARG A N 1
ATOM 674 C CA . ARG A 1 91 ? 2.492 9.514 4.841 1.00 62.50 91 ARG A CA 1
ATOM 675 C C . ARG A 1 91 ? 1.979 10.890 4.424 1.00 62.50 91 ARG A C 1
ATOM 677 O O . ARG A 1 91 ? 1.476 11.611 5.277 1.00 62.50 91 ARG A O 1
ATOM 684 N N . GLU A 1 92 ? 2.135 11.258 3.155 1.00 64.12 92 GLU A N 1
ATOM 685 C CA . GLU A 1 92 ? 1.717 12.572 2.650 1.00 64.12 92 GLU A CA 1
ATOM 686 C C . GLU A 1 92 ? 0.247 12.561 2.236 1.00 64.12 92 GLU A C 1
ATOM 688 O O . GLU A 1 92 ? -0.547 13.357 2.729 1.00 64.12 92 GLU A O 1
ATOM 693 N N . ASP A 1 93 ? -0.122 11.617 1.371 1.00 64.06 93 ASP A N 1
ATOM 694 C CA . ASP A 1 93 ? -1.458 11.583 0.777 1.00 64.06 93 ASP A CA 1
ATOM 695 C C . ASP A 1 93 ? -2.447 10.710 1.569 1.00 64.06 93 ASP A C 1
ATOM 697 O O . ASP A 1 93 ? -3.640 10.713 1.264 1.00 64.06 93 ASP A O 1
ATOM 701 N N . LEU A 1 94 ? -1.976 9.988 2.601 1.00 75.12 94 LEU A N 1
ATOM 702 C CA . LEU A 1 94 ? -2.785 9.079 3.425 1.00 75.12 94 LEU A CA 1
ATOM 703 C C . LEU A 1 94 ? -3.596 8.110 2.563 1.00 75.12 94 LEU A C 1
ATOM 705 O O . LEU A 1 94 ? -4.788 7.922 2.784 1.00 75.12 94 LEU A O 1
ATOM 709 N N . ILE A 1 95 ? -2.956 7.530 1.547 1.00 70.56 95 ILE A N 1
ATOM 710 C CA . ILE A 1 95 ? -3.556 6.563 0.622 1.00 70.56 95 ILE A CA 1
ATOM 711 C C . ILE A 1 95 ? -2.767 5.261 0.591 1.00 70.56 95 ILE A C 1
ATOM 713 O O . ILE A 1 95 ? -1.538 5.256 0.712 1.00 70.56 95 ILE A O 1
ATOM 717 N N . CYS A 1 96 ? -3.487 4.155 0.426 1.00 70.50 96 CYS A N 1
ATOM 718 C CA . CYS A 1 96 ? -2.916 2.833 0.317 1.00 70.50 96 CYS A CA 1
ATOM 719 C C . CYS A 1 96 ? -2.075 2.740 -0.935 1.00 70.50 96 CYS A C 1
ATOM 721 O O . CYS A 1 96 ? -2.564 2.838 -2.066 1.00 70.50 96 CYS A O 1
ATOM 723 N N . GLY A 1 97 ? -0.782 2.587 -0.688 1.00 60.72 97 GLY A N 1
ATOM 724 C CA . GLY A 1 97 ? 0.224 2.484 -1.708 1.00 60.72 97 GLY A CA 1
ATOM 725 C C . GLY A 1 97 ? 0.409 1.041 -2.153 1.00 60.72 97 GLY A C 1
ATOM 726 O O . GLY A 1 97 ? 0.489 0.126 -1.337 1.00 60.72 97 GLY A O 1
ATOM 727 N N . GLY A 1 98 ? 0.541 0.855 -3.460 1.00 55.66 98 GLY A N 1
ATOM 728 C CA . GLY A 1 98 ? 1.175 -0.319 -4.053 1.00 55.66 98 GLY A CA 1
ATOM 729 C C . GLY A 1 98 ? 2.167 0.092 -5.120 1.00 55.66 98 GLY A C 1
ATOM 730 O O . GLY A 1 98 ? 2.769 1.161 -5.006 1.00 55.66 98 GLY A O 1
ATOM 731 N N . LYS A 1 99 ? 2.320 -0.726 -6.173 1.00 47.62 99 LYS A N 1
ATOM 732 C CA . LYS A 1 99 ? 2.958 -0.260 -7.418 1.00 47.62 99 LYS A CA 1
ATOM 733 C C . LYS A 1 99 ? 2.390 1.135 -7.738 1.00 47.62 99 LYS A C 1
ATOM 735 O O . LYS A 1 99 ? 1.182 1.326 -7.594 1.00 47.62 99 LYS A O 1
ATOM 740 N N . PHE A 1 100 ? 3.241 2.094 -8.109 1.00 51.22 100 PHE A N 1
ATOM 741 C CA . PHE A 1 100 ? 2.845 3.470 -8.455 1.00 51.22 100 PHE A CA 1
ATOM 742 C C . PHE A 1 100 ? 2.395 4.381 -7.291 1.00 51.22 100 PHE A C 1
ATOM 744 O O . PHE A 1 100 ? 1.938 5.496 -7.536 1.00 51.22 100 PHE A O 1
ATOM 751 N N . ALA A 1 101 ? 2.514 3.961 -6.027 1.00 61.81 101 ALA A N 1
ATOM 752 C CA . ALA A 1 101 ? 2.221 4.839 -4.892 1.00 61.81 101 ALA A CA 1
ATOM 753 C C . ALA A 1 101 ? 3.173 6.030 -4.857 1.00 61.81 101 ALA A C 1
ATOM 755 O O . ALA A 1 101 ? 4.365 5.852 -5.089 1.00 61.81 101 ALA A O 1
ATOM 756 N N . LYS A 1 102 ? 2.696 7.221 -4.495 1.00 68.75 102 LYS A N 1
ATOM 757 C CA . LYS A 1 102 ? 3.616 8.326 -4.239 1.00 68.75 102 LYS A CA 1
ATOM 758 C C . LYS A 1 102 ? 4.507 8.039 -3.041 1.00 68.75 102 LYS A C 1
ATOM 760 O O . LYS A 1 102 ? 4.044 7.518 -2.023 1.00 68.75 102 LYS A O 1
ATOM 765 N N . CYS A 1 103 ? 5.758 8.444 -3.167 1.00 72.69 103 CYS A N 1
ATOM 766 C CA . CYS A 1 103 ? 6.762 8.313 -2.132 1.00 72.69 103 CYS A CA 1
ATOM 767 C C . CYS A 1 103 ? 7.651 9.551 -2.079 1.00 72.69 103 CYS A C 1
ATOM 769 O O . CYS A 1 103 ? 7.951 10.188 -3.095 1.00 72.69 103 CYS A O 1
ATOM 771 N N . SER A 1 104 ? 8.102 9.851 -0.868 1.00 76.38 104 SER A N 1
ATOM 772 C CA . SER A 1 104 ? 9.161 10.823 -0.608 1.00 76.38 104 SER A CA 1
ATOM 773 C C . SER A 1 104 ? 10.471 10.142 -0.214 1.00 76.38 104 SER A C 1
ATOM 775 O O . SER A 1 104 ? 11.541 10.716 -0.415 1.00 76.38 104 SER A O 1
ATOM 777 N N . THR A 1 105 ? 10.405 8.907 0.293 1.00 73.50 105 THR A N 1
ATOM 778 C CA . THR A 1 105 ? 11.567 8.087 0.650 1.00 73.50 105 THR A CA 1
ATOM 779 C C . THR A 1 105 ? 11.386 6.622 0.251 1.00 73.50 105 THR A C 1
ATOM 781 O O . THR A 1 105 ? 10.273 6.101 0.232 1.00 73.50 105 THR A O 1
ATOM 784 N N . ASP A 1 106 ? 12.494 5.928 -0.009 1.00 75.69 106 ASP A N 1
ATOM 785 C CA . ASP A 1 106 ? 12.549 4.494 -0.346 1.00 75.69 106 ASP A CA 1
ATOM 786 C C . ASP A 1 106 ? 11.826 3.609 0.669 1.00 75.69 106 ASP A C 1
ATOM 788 O O . ASP A 1 106 ? 11.128 2.651 0.331 1.00 75.69 106 ASP A O 1
ATOM 792 N N . ASN A 1 107 ? 11.931 3.993 1.940 1.00 69.31 107 ASN A N 1
ATOM 793 C CA . ASN A 1 107 ? 11.306 3.302 3.052 1.00 69.31 107 ASN A CA 1
ATOM 794 C C . ASN A 1 107 ? 9.786 3.403 3.045 1.00 69.31 107 ASN A C 1
ATOM 796 O O . ASN A 1 107 ? 9.180 2.784 3.908 1.00 69.31 107 ASN A O 1
ATOM 800 N N . GLU A 1 108 ? 9.161 4.170 2.155 1.00 65.94 108 GLU A N 1
ATOM 801 C CA . GLU A 1 108 ? 7.707 4.203 1.961 1.00 65.94 108 GLU A CA 1
ATOM 802 C C . GLU A 1 108 ? 7.243 3.138 0.957 1.00 65.94 108 GLU A C 1
ATOM 804 O O . GLU A 1 108 ? 6.071 2.761 0.957 1.00 65.94 108 GLU A O 1
ATOM 809 N N . CYS A 1 109 ? 8.171 2.580 0.179 1.00 70.88 109 CYS A N 1
ATOM 810 C CA . CYS A 1 109 ? 7.901 1.613 -0.873 1.00 70.88 109 CYS A CA 1
ATOM 811 C C . CYS A 1 109 ? 8.104 0.170 -0.393 1.00 70.88 109 CYS A C 1
ATOM 813 O O . CYS A 1 109 ? 8.996 -0.127 0.402 1.00 70.88 109 CYS A O 1
ATOM 815 N N . LEU A 1 110 ? 7.278 -0.765 -0.881 1.00 62.53 110 LEU A N 1
ATOM 816 C CA . LEU A 1 110 ? 7.497 -2.206 -0.655 1.00 62.53 110 LEU A CA 1
ATOM 817 C C . LEU A 1 110 ? 8.734 -2.730 -1.376 1.00 62.53 110 LEU A C 1
ATOM 819 O O . LEU A 1 110 ? 9.401 -3.628 -0.876 1.00 62.53 110 LEU A O 1
ATOM 823 N N . SER A 1 111 ? 9.026 -2.174 -2.548 1.00 66.19 111 SER A N 1
ATOM 824 C CA . SER A 1 111 ? 10.263 -2.433 -3.284 1.00 66.19 111 SER A CA 1
ATOM 825 C C . SER A 1 111 ? 11.502 -1.927 -2.548 1.00 66.19 111 SER A C 1
ATOM 827 O O . SER A 1 111 ? 12.603 -2.367 -2.862 1.00 66.19 111 SER A O 1
ATOM 829 N N . GLY A 1 112 ? 11.326 -1.009 -1.591 1.00 70.50 112 GLY A N 1
ATOM 830 C CA . GLY A 1 112 ? 12.422 -0.254 -0.999 1.00 70.50 112 GLY A CA 1
ATOM 831 C C . GLY A 1 112 ? 13.061 0.731 -1.978 1.00 70.50 112 GLY A C 1
ATOM 832 O O . GLY A 1 112 ? 14.213 1.085 -1.773 1.00 70.50 112 GLY A O 1
ATOM 833 N N . ASP A 1 113 ? 12.361 1.123 -3.048 1.00 76.06 113 ASP A N 1
ATOM 834 C CA . ASP A 1 113 ? 12.879 2.049 -4.056 1.00 76.06 113 ASP A CA 1
ATOM 835 C C . ASP A 1 113 ? 11.812 3.067 -4.468 1.00 76.06 113 ASP A C 1
ATOM 837 O O . ASP A 1 113 ? 10.768 2.726 -5.042 1.00 76.06 113 ASP A O 1
ATOM 841 N N . CYS A 1 114 ? 12.082 4.328 -4.143 1.00 79.00 114 CYS A N 1
ATOM 842 C CA . CYS A 1 114 ? 11.280 5.474 -4.518 1.00 79.00 114 CYS A CA 1
ATOM 843 C C . CYS A 1 114 ? 11.923 6.180 -5.713 1.00 79.00 114 CYS A C 1
ATOM 845 O O . CYS A 1 114 ? 13.020 6.733 -5.615 1.00 79.00 114 CYS A O 1
ATOM 847 N N . ASP A 1 115 ? 11.225 6.234 -6.849 1.00 77.12 115 ASP A N 1
ATOM 848 C CA . ASP A 1 115 ? 11.719 6.978 -8.000 1.00 77.12 115 ASP A CA 1
ATOM 849 C C . ASP A 1 115 ? 11.719 8.477 -7.674 1.00 77.12 115 ASP A C 1
ATOM 851 O O . ASP A 1 115 ? 10.682 9.139 -7.654 1.00 77.12 115 ASP A O 1
ATOM 855 N N . SER A 1 116 ? 12.907 9.019 -7.410 1.00 76.50 116 SER A N 1
ATOM 856 C CA . SER A 1 116 ? 13.099 10.418 -7.008 1.00 76.50 116 SER A CA 1
ATOM 857 C C . SER A 1 116 ? 12.618 11.444 -8.041 1.00 76.50 116 SER A C 1
ATOM 859 O O . SER A 1 116 ? 12.333 12.585 -7.671 1.00 76.50 116 SER A O 1
ATOM 861 N N . LYS A 1 117 ? 12.501 11.063 -9.322 1.00 77.94 117 LYS A N 1
ATOM 862 C CA . LYS A 1 117 ? 12.000 11.945 -10.385 1.00 77.94 117 LYS A CA 1
ATOM 863 C C . LYS A 1 117 ? 10.483 11.913 -10.467 1.00 77.94 117 LYS A C 1
ATOM 865 O O . LYS A 1 117 ? 9.866 12.964 -10.607 1.00 77.94 117 LYS A O 1
ATOM 870 N N . LEU A 1 118 ? 9.899 10.721 -10.389 1.00 69.81 118 LEU A N 1
ATOM 871 C CA . LEU A 1 118 ? 8.451 10.531 -10.481 1.00 69.81 118 LEU A CA 1
ATOM 872 C C . LEU A 1 118 ? 7.744 10.695 -9.130 1.00 69.81 118 LEU A C 1
ATOM 874 O O . LEU A 1 118 ? 6.522 10.795 -9.101 1.00 69.81 118 LEU A O 1
ATOM 878 N N . ARG A 1 119 ? 8.500 10.746 -8.021 1.00 77.56 119 ARG A N 1
ATOM 879 C CA . ARG A 1 119 ? 7.989 10.705 -6.640 1.00 77.56 119 ARG A CA 1
ATOM 880 C C . ARG A 1 119 ? 7.056 9.518 -6.433 1.00 77.56 119 ARG A C 1
ATOM 882 O O . ARG A 1 119 ? 6.020 9.649 -5.790 1.00 77.56 119 ARG A O 1
ATOM 889 N N . MET A 1 120 ? 7.405 8.374 -7.020 1.00 72.94 120 MET A N 1
ATOM 890 C CA . MET A 1 120 ? 6.564 7.180 -7.053 1.00 72.94 120 MET A CA 1
ATOM 891 C C . MET A 1 120 ? 7.365 5.907 -6.797 1.00 72.94 120 MET A C 1
ATOM 893 O O . MET A 1 120 ? 8.478 5.745 -7.289 1.00 72.94 120 MET A O 1
ATOM 897 N N . CYS A 1 121 ? 6.780 4.988 -6.037 1.00 73.00 121 CYS A N 1
ATOM 898 C CA . CYS A 1 121 ? 7.373 3.710 -5.699 1.00 73.00 121 CYS A CA 1
ATOM 899 C C . CYS A 1 121 ? 7.530 2.845 -6.935 1.00 73.00 121 CYS A C 1
ATOM 901 O O . CYS A 1 121 ? 6.540 2.547 -7.615 1.00 73.00 121 CYS A O 1
ATOM 903 N N . ARG A 1 122 ? 8.759 2.371 -7.156 1.00 73.81 122 ARG A N 1
ATOM 904 C CA . ARG A 1 122 ? 9.013 1.323 -8.137 1.00 73.81 122 ARG A CA 1
ATOM 905 C C . ARG A 1 122 ? 8.447 -0.009 -7.665 1.00 73.81 122 ARG A C 1
ATOM 907 O O . ARG A 1 122 ? 8.246 -0.233 -6.472 1.00 73.81 122 ARG A O 1
ATOM 914 N N . GLY A 1 123 ? 8.175 -0.906 -8.594 1.00 72.00 123 GLY A N 1
ATOM 915 C CA . GLY A 1 123 ? 7.806 -2.278 -8.313 1.00 72.00 123 GLY A CA 1
ATOM 916 C C . GLY A 1 123 ? 9.036 -3.129 -8.010 1.00 72.00 123 GLY A C 1
ATOM 917 O O . GLY A 1 123 ? 10.154 -2.641 -7.863 1.00 72.00 123 GLY A O 1
ATOM 918 N N . ASN A 1 124 ? 8.812 -4.432 -7.873 1.00 71.06 124 ASN A N 1
ATOM 919 C CA . ASN A 1 124 ? 9.858 -5.405 -7.550 1.00 71.06 124 ASN A CA 1
ATOM 920 C C . ASN A 1 124 ? 9.988 -6.486 -8.634 1.00 71.06 124 ASN A C 1
ATOM 922 O O . ASN A 1 124 ? 10.454 -7.594 -8.368 1.00 71.06 124 ASN A O 1
ATOM 926 N N . LEU A 1 125 ? 9.517 -6.198 -9.853 1.00 79.44 125 LEU A N 1
ATOM 927 C CA . LEU A 1 125 ? 9.651 -7.133 -10.962 1.00 79.44 125 LEU A CA 1
ATOM 928 C C . LEU A 1 125 ? 11.128 -7.262 -11.353 1.00 79.44 125 LEU A C 1
ATOM 930 O O . LEU A 1 125 ? 11.823 -6.267 -11.575 1.00 79.44 125 LEU A O 1
ATOM 934 N N . GLN A 1 126 ? 11.607 -8.503 -11.386 1.00 84.56 126 GLN A N 1
ATOM 935 C CA . GLN A 1 126 ? 12.976 -8.841 -11.768 1.00 84.56 126 GLN A CA 1
ATOM 936 C C . GLN A 1 126 ? 13.151 -8.755 -13.288 1.00 84.56 126 GLN A C 1
ATOM 938 O O . GLN A 1 126 ? 12.172 -8.684 -14.030 1.00 84.56 126 GLN A O 1
ATOM 943 N N . SER A 1 127 ? 14.398 -8.784 -13.760 1.00 89.12 127 SER A N 1
ATOM 944 C CA . SER A 1 127 ? 14.677 -8.839 -15.198 1.00 89.12 127 SER A CA 1
ATOM 945 C C . SER A 1 127 ? 13.987 -10.054 -15.838 1.00 89.12 127 SER A C 1
ATOM 947 O O . SER A 1 127 ? 13.983 -11.142 -15.263 1.00 89.12 127 SER A O 1
ATOM 949 N N . GLY A 1 128 ? 13.359 -9.847 -16.995 1.00 85.44 128 GLY A N 1
ATOM 950 C CA . GLY A 1 128 ? 12.573 -10.845 -17.721 1.00 85.44 128 GLY A CA 1
ATOM 951 C C . GLY A 1 128 ? 11.127 -11.016 -17.244 1.00 85.44 128 GLY A C 1
ATOM 952 O O . GLY A 1 128 ? 10.370 -11.730 -17.895 1.00 85.44 128 GLY A O 1
ATOM 953 N N . ALA A 1 129 ? 10.709 -10.370 -16.151 1.00 84.94 129 ALA A N 1
ATOM 954 C CA . ALA A 1 129 ? 9.310 -10.388 -15.734 1.00 84.94 129 ALA A CA 1
ATOM 955 C C . ALA A 1 129 ? 8.453 -9.486 -16.633 1.00 84.94 129 ALA A C 1
ATOM 957 O O . ALA A 1 129 ? 8.893 -8.400 -17.018 1.00 84.94 129 ALA A O 1
ATOM 958 N N . GLU A 1 130 ? 7.229 -9.924 -16.934 1.00 85.69 130 GLU A N 1
ATOM 959 C CA . GLU A 1 130 ? 6.266 -9.123 -17.694 1.00 85.69 130 GLU A CA 1
ATOM 960 C C . GLU A 1 130 ? 5.898 -7.841 -16.951 1.00 85.69 130 GLU A C 1
ATOM 962 O O . GLU A 1 130 ? 5.601 -7.860 -15.755 1.00 85.69 130 GLU A O 1
ATOM 967 N N . CYS A 1 131 ? 5.893 -6.732 -17.679 1.00 82.19 131 CYS A N 1
ATOM 968 C CA . CYS A 1 131 ? 5.578 -5.404 -17.171 1.00 82.19 131 CYS A CA 1
ATOM 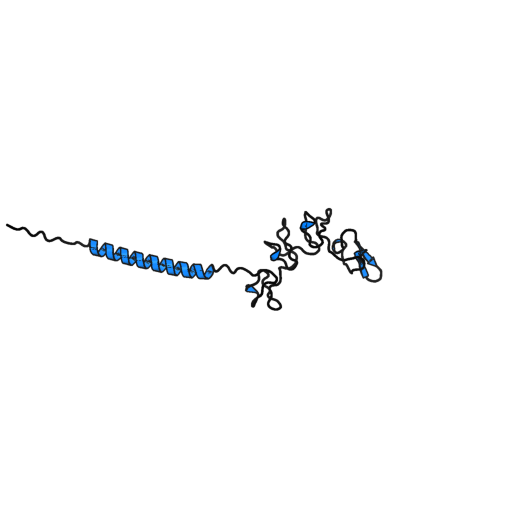969 C C . CYS A 1 131 ? 4.756 -4.630 -18.203 1.00 82.19 131 CYS A C 1
ATOM 971 O O . CYS A 1 131 ? 4.799 -4.933 -19.393 1.00 82.19 131 CYS A O 1
ATOM 973 N N . SER A 1 132 ? 4.029 -3.606 -17.760 1.00 82.06 132 SER A N 1
ATOM 974 C CA . SER A 1 132 ? 3.392 -2.629 -18.651 1.00 82.06 132 SER A CA 1
ATOM 975 C C . SER A 1 132 ? 4.103 -1.275 -18.603 1.00 82.06 132 SER A C 1
ATOM 977 O O . SER A 1 132 ? 4.195 -0.607 -19.629 1.00 82.06 132 SER A O 1
ATOM 979 N N . GLU A 1 133 ? 4.658 -0.893 -17.448 1.00 74.31 133 GLU A N 1
ATOM 980 C CA . GLU A 1 133 ? 5.381 0.371 -17.258 1.00 74.31 133 GLU A CA 1
ATOM 981 C C . GLU A 1 133 ? 6.717 0.212 -16.504 1.00 74.31 133 GLU A C 1
ATOM 983 O O . GLU A 1 133 ? 6.889 -0.688 -15.679 1.00 74.31 133 GLU A O 1
ATOM 988 N N . ASP A 1 134 ? 7.672 1.123 -16.754 1.00 75.56 134 ASP A N 1
ATOM 989 C CA . ASP A 1 134 ? 9.031 1.121 -16.166 1.00 75.56 134 ASP A CA 1
ATOM 990 C C . ASP A 1 134 ? 9.031 1.030 -14.640 1.00 75.56 134 ASP A C 1
ATOM 992 O O . ASP A 1 134 ? 9.849 0.345 -14.028 1.00 75.56 134 ASP A O 1
ATOM 996 N N . VAL A 1 135 ? 8.097 1.738 -14.020 1.00 68.62 135 VAL A N 1
ATOM 997 C CA . VAL A 1 135 ? 7.963 1.828 -12.568 1.00 68.62 135 VAL A CA 1
ATOM 998 C C . VAL A 1 135 ? 7.424 0.529 -11.961 1.00 68.62 135 VAL A C 1
ATOM 1000 O O . VAL A 1 135 ? 7.369 0.412 -10.750 1.00 68.62 135 VAL A O 1
ATOM 1003 N N . GLU A 1 136 ? 7.078 -0.496 -12.739 1.00 72.38 136 GLU A N 1
ATOM 1004 C CA . GLU A 1 136 ? 6.788 -1.832 -12.205 1.00 72.38 136 GLU A CA 1
ATOM 1005 C C . GLU A 1 136 ? 8.048 -2.671 -11.964 1.00 72.38 136 GLU A C 1
ATOM 1007 O O . GLU A 1 136 ? 8.017 -3.638 -11.192 1.00 72.38 136 GLU A O 1
ATOM 1012 N N . CYS A 1 137 ? 9.144 -2.301 -12.619 1.00 79.94 137 CYS A N 1
ATOM 1013 C CA . CYS A 1 137 ? 10.417 -2.995 -12.571 1.00 79.94 137 CYS A CA 1
ATOM 1014 C C . CYS A 1 137 ? 11.247 -2.576 -11.358 1.00 79.94 137 CYS A C 1
ATOM 1016 O O . CYS A 1 137 ? 11.133 -1.455 -10.859 1.00 79.94 137 CYS A O 1
ATOM 1018 N N . ARG A 1 138 ? 12.108 -3.487 -10.887 1.00 80.12 138 ARG A N 1
ATOM 1019 C CA . ARG A 1 138 ? 13.073 -3.197 -9.821 1.00 80.12 138 ARG A CA 1
ATOM 1020 C C . ARG A 1 138 ? 13.959 -2.005 -10.203 1.00 80.12 138 ARG A C 1
ATOM 1022 O O . ARG A 1 138 ? 14.225 -1.769 -11.382 1.00 80.12 138 ARG A O 1
ATOM 1029 N N . ALA A 1 139 ? 14.462 -1.298 -9.192 1.00 75.50 139 ALA A N 1
ATOM 1030 C CA . ALA A 1 139 ? 15.498 -0.275 -9.314 1.00 75.50 139 ALA A CA 1
ATOM 1031 C C . ALA A 1 139 ? 16.551 -0.628 -10.381 1.00 75.50 139 ALA A C 1
ATOM 1033 O O . ALA A 1 139 ? 17.189 -1.683 -10.313 1.00 75.50 139 ALA A O 1
ATOM 1034 N N . GLY A 1 140 ? 16.721 0.261 -11.363 1.00 77.00 140 GLY A N 1
ATOM 1035 C CA . GLY A 1 140 ? 17.694 0.108 -12.451 1.00 77.00 140 GLY A CA 1
ATOM 1036 C C . GLY A 1 140 ? 17.201 -0.631 -13.699 1.00 77.00 140 GLY A C 1
ATOM 1037 O O . GLY A 1 140 ? 17.903 -0.595 -14.702 1.00 77.00 140 GLY A O 1
ATOM 1038 N N . LEU A 1 141 ? 16.008 -1.229 -13.671 1.00 83.50 141 LEU A N 1
ATOM 1039 C CA . LEU A 1 141 ? 15.381 -1.866 -14.831 1.00 83.50 141 LEU A CA 1
ATOM 1040 C C . LEU A 1 141 ? 14.313 -0.949 -15.450 1.00 83.50 141 LEU A C 1
ATOM 1042 O O . LEU A 1 141 ? 13.757 -0.076 -14.769 1.00 83.50 141 LEU A O 1
ATOM 1046 N N . LYS A 1 142 ? 14.027 -1.152 -16.737 1.00 86.50 142 LYS A N 1
ATOM 1047 C CA . LYS A 1 142 ? 12.955 -0.494 -17.493 1.00 86.50 142 LYS A CA 1
ATOM 1048 C C . LYS A 1 142 ? 12.048 -1.513 -18.157 1.00 86.50 142 LYS A C 1
ATOM 1050 O O . LYS A 1 142 ? 12.482 -2.597 -18.538 1.00 86.50 142 LYS A O 1
ATOM 1055 N N . CYS A 1 143 ? 10.792 -1.143 -18.339 1.00 86.62 143 CYS A N 1
ATOM 1056 C CA . CYS A 1 143 ? 9.852 -1.959 -19.066 1.00 86.62 143 CYS A CA 1
ATOM 1057 C C . CYS A 1 143 ? 10.074 -1.778 -20.563 1.00 86.62 143 CYS A C 1
ATOM 1059 O O . CYS A 1 143 ? 9.756 -0.745 -21.150 1.00 86.62 143 CYS A O 1
ATOM 1061 N N . THR A 1 144 ? 10.664 -2.793 -21.183 1.00 93.56 144 THR A N 1
ATOM 1062 C CA . THR A 1 144 ? 11.041 -2.748 -22.592 1.00 93.56 144 THR A CA 1
ATOM 1063 C C . THR A 1 144 ? 10.095 -3.621 -23.400 1.00 93.56 144 THR A C 1
ATOM 1065 O O . THR A 1 144 ? 9.993 -4.826 -23.165 1.00 93.56 144 THR A O 1
ATOM 1068 N N . THR A 1 145 ? 9.419 -3.023 -24.378 1.00 92.31 145 THR A N 1
ATOM 1069 C CA . THR A 1 145 ? 8.548 -3.750 -25.304 1.00 92.31 145 THR A CA 1
ATOM 1070 C C . THR A 1 145 ? 9.362 -4.421 -26.404 1.00 92.31 145 THR A C 1
ATOM 1072 O O . THR A 1 145 ? 10.159 -3.789 -27.095 1.00 92.31 145 THR A O 1
ATOM 1075 N N . THR A 1 146 ? 9.132 -5.717 -26.579 1.00 87.38 146 THR A N 1
ATOM 1076 C CA . THR A 1 146 ? 9.686 -6.549 -27.650 1.00 87.38 146 THR A CA 1
ATOM 1077 C C . THR A 1 146 ? 8.561 -7.052 -28.554 1.00 87.38 146 THR A C 1
ATOM 1079 O O . THR A 1 146 ? 7.380 -6.869 -28.263 1.00 87.38 146 THR A O 1
ATOM 1082 N N . THR A 1 147 ? 8.908 -7.750 -29.636 1.00 87.81 147 THR A N 1
ATOM 1083 C CA . THR A 1 147 ? 7.938 -8.395 -30.536 1.00 87.81 147 THR A CA 1
ATOM 1084 C C . THR A 1 147 ? 7.065 -9.456 -29.854 1.00 87.81 147 THR A C 1
ATOM 1086 O O . THR A 1 147 ? 6.034 -9.821 -30.410 1.00 87.81 147 THR A O 1
ATOM 1089 N N . TYR A 1 148 ? 7.465 -9.951 -28.678 1.00 83.44 148 TYR A N 1
ATOM 1090 C CA . TYR A 1 148 ? 6.789 -11.036 -27.955 1.00 83.44 148 TYR A CA 1
ATOM 1091 C C . TYR A 1 148 ? 6.071 -10.581 -26.677 1.00 83.44 148 TYR A C 1
ATOM 1093 O O . TYR A 1 148 ? 5.379 -11.384 -26.062 1.00 83.44 148 TYR A O 1
ATOM 1101 N N . GLY A 1 149 ? 6.210 -9.312 -26.285 1.00 88.25 149 GLY A N 1
ATOM 1102 C CA . GLY A 1 149 ? 5.673 -8.783 -25.030 1.00 88.25 149 GLY A CA 1
ATOM 1103 C C . GLY A 1 149 ? 6.578 -7.720 -24.410 1.00 88.25 149 GLY A C 1
ATOM 1104 O O . GLY A 1 149 ? 7.658 -7.424 -24.933 1.00 88.25 149 GLY A O 1
ATOM 1105 N N . SER A 1 150 ? 6.135 -7.144 -23.295 1.00 91.50 150 SER A N 1
ATOM 1106 C CA . SER A 1 150 ? 6.876 -6.136 -22.530 1.00 91.50 150 SER A CA 1
ATOM 1107 C C . SER A 1 150 ? 7.475 -6.755 -21.273 1.00 91.50 150 SER A C 1
ATOM 1109 O O . SER A 1 150 ? 6.754 -7.358 -20.480 1.00 91.50 150 SER A O 1
ATOM 1111 N N . TYR A 1 151 ? 8.789 -6.603 -21.094 1.00 92.00 151 TYR A N 1
ATOM 1112 C CA . TYR A 1 151 ? 9.529 -7.225 -19.994 1.00 92.00 151 TYR A CA 1
ATOM 1113 C C . TYR A 1 151 ? 10.520 -6.255 -19.351 1.00 92.00 151 TYR A C 1
ATOM 1115 O O . TYR A 1 151 ? 11.099 -5.401 -20.027 1.00 92.00 151 TYR A O 1
ATOM 1123 N N . CYS A 1 152 ? 10.755 -6.415 -18.050 1.00 89.44 152 CYS A N 1
ATOM 1124 C CA . CYS A 1 152 ? 11.764 -5.647 -17.329 1.00 89.44 152 CYS A CA 1
ATOM 1125 C C . CYS A 1 152 ? 13.176 -6.005 -17.824 1.00 89.44 152 CYS A C 1
ATOM 1127 O O . CYS A 1 152 ? 13.569 -7.170 -17.768 1.00 89.44 152 CYS A O 1
ATOM 1129 N N . ASN A 1 153 ? 13.949 -5.020 -18.282 1.00 89.75 153 ASN A N 1
ATOM 1130 C CA . ASN A 1 153 ? 15.334 -5.160 -18.752 1.00 89.75 153 ASN A CA 1
ATOM 1131 C C . ASN A 1 153 ? 16.227 -4.031 -18.242 1.00 89.75 153 ASN A C 1
ATOM 1133 O O . ASN A 1 153 ? 15.718 -2.898 -18.081 1.00 89.75 153 ASN A O 1
#